Protein AF-A0A183EI92-F1 (afdb_monomer)

Foldseek 3Di:
DPPVVDDPDDDPDDDDDADDDDDPRSLVVLVVVLVVDDPDDDDDFDPDPVRVVRVVVVCVSNPD

pLDDT: mean 77.77, std 9.32, range [53.88, 92.31]

Secondary structure (DSSP, 8-state):
-TTTSS---S-S-----PPSSS-HHHHHHHHHHHHTT-S-------SSHHHHHHHHHHHHHH--

Sequence (64 aa):
MFLKDVDWGSLDYLIIDTPPGTSDEHISTVQFLQVCSLDGAIVVTTPQEVSLLDVRKEVNQFLP

Structure (mmCIF, N/CA/C/O backbone):
data_AF-A0A183EI92-F1
#
_entry.id   AF-A0A183EI92-F1
#
loop_
_atom_site.group_PDB
_atom_site.id
_atom_site.type_symbol
_atom_site.label_atom_id
_atom_site.label_alt_id
_atom_site.label_comp_id
_atom_site.label_asym_id
_atom_site.label_entity_id
_atom_site.label_seq_id
_atom_site.pdbx_PDB_ins_code
_atom_site.Cartn_x
_atom_site.Cartn_y
_atom_site.Cartn_z
_atom_site.occupancy
_atom_site.B_iso_or_equiv
_atom_site.auth_seq_id
_atom_site.auth_comp_id
_atom_site.auth_asym_id
_atom_site.auth_atom_id
_atom_site.pdbx_PDB_model_num
ATOM 1 N N . MET A 1 1 ? 20.177 -1.739 -3.380 1.00 54.06 1 MET A N 1
ATOM 2 C CA . MET A 1 1 ? 18.818 -1.576 -2.820 1.00 54.06 1 MET A CA 1
ATOM 3 C C . MET A 1 1 ? 17.854 -2.397 -3.669 1.00 54.06 1 MET A C 1
ATOM 5 O O . MET A 1 1 ? 17.793 -2.196 -4.874 1.00 54.06 1 MET A O 1
ATOM 9 N N . PHE A 1 2 ? 17.127 -3.325 -3.042 1.00 62.16 2 PHE A N 1
ATOM 10 C CA . PHE A 1 2 ? 16.468 -4.486 -3.664 1.00 62.16 2 PHE A CA 1
ATOM 11 C C . PHE A 1 2 ? 15.593 -4.206 -4.906 1.00 62.16 2 PHE A C 1
ATOM 13 O O . PHE A 1 2 ? 15.635 -4.983 -5.844 1.00 62.16 2 PHE A O 1
ATOM 20 N N . LEU A 1 3 ? 14.850 -3.095 -4.975 1.00 65.56 3 LEU A N 1
ATOM 21 C CA . LEU A 1 3 ? 13.911 -2.843 -6.086 1.00 65.56 3 LEU A CA 1
ATOM 22 C C . LEU A 1 3 ? 14.575 -2.473 -7.427 1.00 65.56 3 LEU A C 1
ATOM 24 O O . LEU A 1 3 ? 14.026 -2.795 -8.477 1.00 65.56 3 LEU A O 1
ATOM 28 N N . LYS A 1 4 ? 15.733 -1.794 -7.401 1.00 68.56 4 LYS A N 1
ATOM 29 C CA . LYS A 1 4 ? 16.470 -1.353 -8.608 1.00 68.56 4 LYS A CA 1
ATOM 30 C C . LYS A 1 4 ? 17.511 -2.356 -9.090 1.00 68.56 4 LYS A C 1
ATOM 32 O O . LYS A 1 4 ? 17.892 -2.316 -10.252 1.00 68.56 4 LYS A O 1
ATOM 37 N N . ASP A 1 5 ? 17.963 -3.229 -8.195 1.00 79.00 5 ASP A N 1
ATOM 38 C CA . ASP A 1 5 ? 19.005 -4.216 -8.490 1.00 79.00 5 ASP A CA 1
ATOM 39 C C . ASP A 1 5 ? 18.419 -5.543 -9.009 1.00 79.00 5 ASP A C 1
ATOM 41 O O . ASP A 1 5 ? 19.157 -6.496 -9.248 1.00 79.00 5 ASP A O 1
ATOM 45 N N . VAL A 1 6 ? 17.093 -5.615 -9.163 1.00 82.00 6 VAL A N 1
ATOM 46 C CA . VAL A 1 6 ? 16.378 -6.773 -9.705 1.00 82.00 6 VAL A CA 1
ATOM 47 C C . VAL A 1 6 ? 16.054 -6.520 -11.174 1.00 82.00 6 VAL A C 1
ATOM 49 O O . VAL A 1 6 ? 15.473 -5.494 -11.526 1.00 82.00 6 VAL A O 1
ATOM 52 N N . ASP 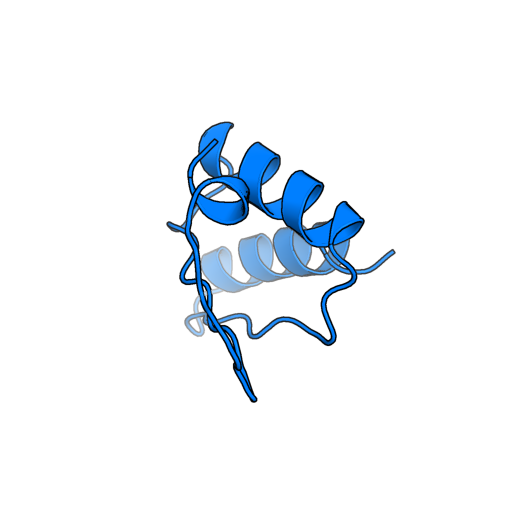A 1 7 ? 16.427 -7.471 -12.030 1.00 84.12 7 ASP A N 1
ATOM 53 C CA . ASP A 1 7 ? 16.024 -7.487 -13.434 1.00 84.12 7 ASP A CA 1
ATOM 54 C C . ASP A 1 7 ? 14.618 -8.080 -13.555 1.00 84.12 7 ASP A C 1
ATOM 56 O O . ASP A 1 7 ? 14.417 -9.294 -13.484 1.00 84.12 7 ASP A O 1
ATOM 60 N N . TRP A 1 8 ? 13.634 -7.196 -13.683 1.00 83.75 8 TRP A N 1
ATOM 61 C CA . TRP A 1 8 ? 12.225 -7.559 -13.793 1.00 83.75 8 TRP A CA 1
ATOM 62 C C . TRP A 1 8 ? 11.801 -7.938 -15.223 1.00 83.75 8 TRP A C 1
ATOM 64 O O . TRP A 1 8 ? 10.723 -8.503 -15.407 1.00 83.75 8 TRP A O 1
ATOM 74 N N . GLY A 1 9 ? 12.618 -7.634 -16.239 1.00 85.88 9 GLY A N 1
ATOM 75 C CA . GLY A 1 9 ? 12.245 -7.794 -17.645 1.00 85.88 9 GLY A CA 1
ATOM 76 C C . GLY A 1 9 ? 11.042 -6.933 -18.061 1.00 85.88 9 GLY A C 1
ATOM 77 O O . GLY A 1 9 ? 10.891 -5.790 -17.631 1.00 85.88 9 GLY A O 1
ATOM 78 N N . SER A 1 10 ? 10.185 -7.468 -18.936 1.00 90.44 10 SER A N 1
ATOM 79 C CA . SER A 1 10 ? 8.929 -6.821 -19.338 1.00 90.44 10 SER A CA 1
ATOM 80 C C . SER A 1 10 ? 7.816 -7.144 -18.340 1.00 90.44 10 SER A C 1
ATOM 82 O O . SER A 1 10 ? 7.407 -8.302 -18.237 1.00 90.44 10 SER A O 1
ATOM 84 N N . LEU A 1 11 ? 7.302 -6.126 -17.651 1.00 84.69 11 LEU A N 1
ATOM 85 C CA . LEU A 1 11 ? 6.169 -6.242 -16.735 1.00 84.69 11 LEU A CA 1
ATOM 86 C C . LEU A 1 11 ? 5.015 -5.354 -17.192 1.00 84.69 11 LEU A C 1
ATOM 88 O O . LEU A 1 11 ? 5.221 -4.179 -17.487 1.00 84.69 11 LEU A O 1
ATOM 92 N N . ASP A 1 12 ? 3.804 -5.906 -17.166 1.00 87.81 12 ASP A N 1
ATOM 93 C CA . ASP A 1 12 ? 2.574 -5.119 -17.299 1.00 87.81 12 ASP A CA 1
ATOM 94 C C . ASP A 1 12 ? 2.213 -4.429 -15.972 1.00 87.81 12 ASP A C 1
ATOM 96 O O . ASP A 1 12 ? 1.697 -3.315 -15.968 1.00 87.81 12 ASP A O 1
ATOM 100 N N . TYR A 1 13 ? 2.507 -5.088 -14.841 1.00 84.94 13 TYR A N 1
ATOM 101 C CA . TYR A 1 13 ? 2.210 -4.605 -13.491 1.00 84.94 13 TYR A CA 1
ATOM 102 C C . TYR A 1 13 ? 3.272 -5.067 -12.487 1.00 84.94 13 TYR A C 1
ATOM 104 O O . TYR A 1 13 ? 3.752 -6.200 -12.555 1.00 84.94 13 TYR A O 1
ATOM 112 N N . LEU A 1 14 ? 3.581 -4.212 -11.510 1.00 84.75 14 LEU A N 1
ATOM 113 C CA . LEU A 1 14 ? 4.430 -4.527 -10.361 1.00 84.75 14 LEU A CA 1
ATOM 114 C C . LEU A 1 14 ? 3.652 -4.235 -9.073 1.00 84.75 14 LEU A C 1
ATOM 116 O O . LEU A 1 14 ? 3.300 -3.089 -8.804 1.00 84.75 14 LEU A O 1
ATOM 120 N N . ILE A 1 15 ? 3.382 -5.275 -8.283 1.00 85.25 15 ILE A N 1
ATOM 121 C CA . ILE A 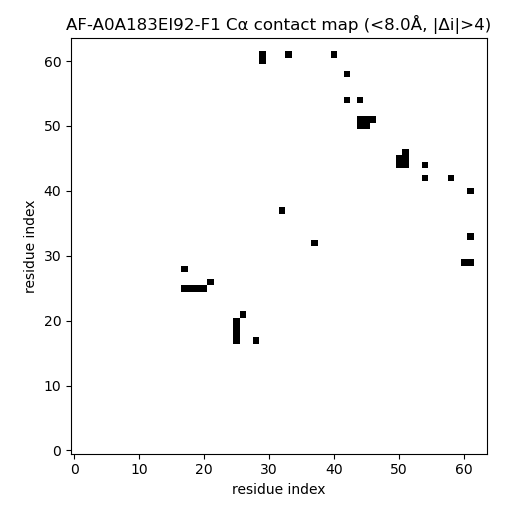1 15 ? 2.713 -5.154 -6.981 1.00 85.25 15 ILE A CA 1
ATOM 122 C C . ILE A 1 15 ? 3.774 -5.239 -5.891 1.00 85.25 15 ILE A C 1
ATOM 124 O O . ILE A 1 15 ? 4.591 -6.159 -5.886 1.00 85.25 15 ILE A O 1
ATOM 128 N N . ILE A 1 16 ? 3.747 -4.282 -4.968 1.00 82.06 16 ILE A N 1
ATOM 129 C CA . ILE A 1 16 ? 4.699 -4.191 -3.864 1.00 82.06 16 ILE A CA 1
ATOM 130 C C . ILE A 1 16 ? 3.910 -4.251 -2.564 1.00 82.06 16 ILE A C 1
ATOM 132 O O . ILE A 1 16 ? 3.099 -3.371 -2.288 1.00 82.06 16 ILE A O 1
ATOM 136 N N . ASP A 1 17 ? 4.146 -5.308 -1.791 1.00 82.94 17 ASP A N 1
ATOM 137 C CA . ASP A 1 17 ? 3.590 -5.470 -0.452 1.00 82.94 17 ASP A CA 1
ATOM 138 C C . ASP A 1 17 ? 4.540 -4.822 0.556 1.00 82.94 17 ASP A C 1
ATOM 140 O O . ASP A 1 17 ? 5.670 -5.280 0.753 1.00 82.94 17 ASP A O 1
ATOM 144 N N . THR A 1 18 ? 4.121 -3.702 1.139 1.00 76.44 18 THR A N 1
ATOM 145 C CA . THR A 1 18 ? 4.901 -3.004 2.163 1.00 76.44 18 THR A CA 1
ATOM 146 C C . THR A 1 18 ? 4.493 -3.510 3.547 1.00 76.44 18 THR A C 1
ATOM 148 O O . THR A 1 18 ? 3.295 -3.573 3.832 1.00 76.44 18 THR A O 1
ATOM 151 N N . PRO A 1 19 ? 5.447 -3.849 4.436 1.00 70.12 19 PRO A N 1
ATOM 152 C CA . PRO A 1 19 ? 5.122 -4.289 5.790 1.00 70.12 19 PRO A CA 1
ATOM 153 C C . PRO A 1 19 ? 4.335 -3.202 6.543 1.00 70.12 19 PRO A C 1
ATOM 155 O O . PRO A 1 19 ? 4.578 -2.017 6.324 1.00 70.12 19 PRO A O 1
ATOM 158 N N . PRO A 1 20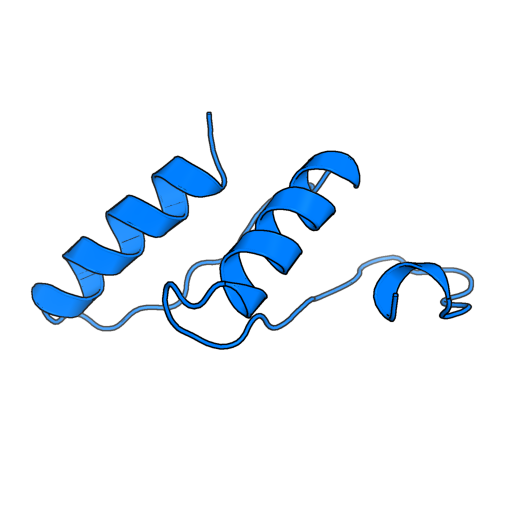 ? 3.411 -3.570 7.448 1.00 68.31 20 PRO A N 1
ATOM 159 C CA . PRO A 1 20 ? 2.570 -2.598 8.138 1.00 68.31 20 PRO A CA 1
ATOM 160 C C . PRO A 1 20 ? 3.366 -1.732 9.128 1.00 68.31 20 PRO A C 1
ATOM 162 O O . PRO A 1 20 ? 4.225 -2.230 9.858 1.00 68.31 20 PRO A O 1
ATOM 165 N N . GLY A 1 21 ? 2.990 -0.455 9.240 1.00 65.19 21 GLY A N 1
ATOM 166 C CA . GLY A 1 21 ? 3.391 0.436 10.335 1.00 65.19 21 GLY A CA 1
ATOM 167 C C . GLY A 1 21 ? 4.456 1.483 9.994 1.00 65.19 21 GLY A C 1
ATOM 168 O O . GLY A 1 21 ? 5.215 1.367 9.047 1.00 65.19 21 GLY A O 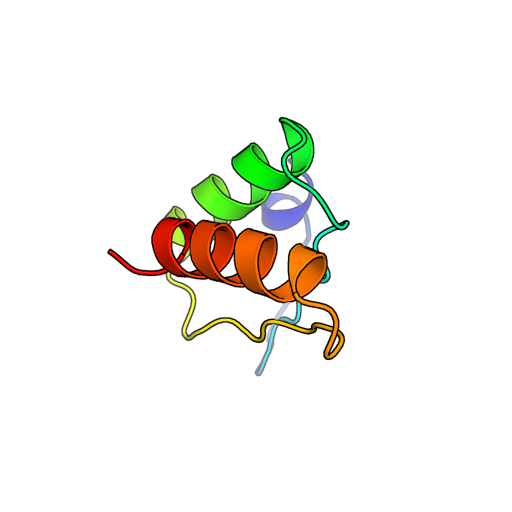1
ATOM 169 N N . THR A 1 22 ? 4.570 2.509 10.835 1.00 61.16 22 THR A N 1
ATOM 170 C CA . THR A 1 22 ? 5.383 3.720 10.597 1.00 61.16 22 THR A CA 1
ATOM 171 C C . THR A 1 22 ? 6.884 3.548 10.871 1.00 61.16 22 THR A C 1
ATOM 173 O O . THR A 1 22 ? 7.541 4.488 11.319 1.00 61.16 22 THR A O 1
ATOM 176 N N . SER A 1 23 ? 7.425 2.338 10.723 1.00 64.50 23 SER A N 1
ATOM 177 C CA . SER A 1 23 ? 8.857 2.099 10.938 1.00 64.50 23 SER A CA 1
ATOM 178 C C . SER A 1 23 ? 9.692 2.781 9.846 1.00 64.50 23 SER A C 1
ATOM 180 O O . SER A 1 23 ? 9.211 2.992 8.730 1.00 64.50 23 SER A O 1
ATOM 182 N N . ASP A 1 24 ? 10.952 3.114 10.146 1.00 64.31 24 ASP A N 1
ATOM 183 C CA . ASP A 1 24 ? 11.850 3.793 9.195 1.00 64.31 24 ASP A CA 1
ATOM 184 C C . ASP A 1 24 ? 12.014 3.015 7.873 1.00 64.31 24 ASP A C 1
ATOM 186 O O . ASP A 1 24 ? 12.202 3.610 6.807 1.00 64.31 24 ASP A O 1
ATOM 190 N N . GLU A 1 25 ? 11.887 1.685 7.919 1.00 67.25 25 GLU A N 1
ATOM 191 C CA . GLU A 1 25 ? 11.920 0.805 6.745 1.00 67.25 25 GLU A CA 1
ATOM 192 C C . GLU A 1 25 ? 10.718 1.033 5.814 1.00 67.25 25 GLU A C 1
ATOM 194 O O . GLU A 1 25 ? 10.877 1.117 4.589 1.00 67.25 25 GLU A O 1
ATOM 199 N N . HIS A 1 26 ? 9.519 1.196 6.386 1.00 67.81 26 HIS A N 1
ATOM 200 C CA . HIS A 1 26 ? 8.311 1.484 5.618 1.00 67.81 26 HIS A CA 1
ATOM 201 C C . HIS A 1 26 ? 8.410 2.871 4.975 1.00 67.81 26 HIS A C 1
ATOM 203 O O . HIS A 1 26 ? 8.204 2.991 3.767 1.00 67.81 26 HIS A O 1
ATOM 209 N N . ILE A 1 27 ? 8.808 3.897 5.735 1.00 71.50 27 ILE A N 1
ATOM 210 C CA . ILE A 1 27 ? 8.928 5.279 5.238 1.00 71.50 27 ILE A CA 1
ATOM 211 C C . ILE A 1 27 ? 9.933 5.356 4.082 1.00 71.50 27 ILE A C 1
ATOM 213 O O . ILE A 1 27 ? 9.644 5.958 3.047 1.00 71.50 27 ILE A O 1
ATOM 217 N N . SER A 1 28 ? 11.088 4.700 4.223 1.00 74.94 28 SER A N 1
ATOM 218 C CA . SER A 1 28 ? 12.125 4.670 3.183 1.00 74.94 28 SER A CA 1
ATOM 219 C C . SER A 1 28 ? 11.626 4.016 1.890 1.00 74.94 28 SER A C 1
ATOM 221 O O . SER A 1 28 ? 11.969 4.461 0.793 1.00 74.94 28 SER A O 1
ATOM 223 N N . THR A 1 29 ? 10.786 2.982 2.006 1.00 75.19 29 THR A N 1
ATOM 224 C CA . THR A 1 29 ? 10.173 2.308 0.854 1.00 75.19 29 THR A CA 1
ATOM 225 C C . THR A 1 29 ? 9.154 3.216 0.167 1.00 75.19 29 THR A C 1
ATOM 227 O O . THR A 1 29 ? 9.221 3.381 -1.048 1.00 75.19 29 THR A O 1
ATOM 230 N N . VAL A 1 30 ? 8.270 3.876 0.922 1.00 74.75 30 VAL A N 1
ATOM 231 C CA . VAL A 1 30 ? 7.270 4.812 0.370 1.00 74.75 30 VAL A CA 1
ATOM 232 C C . VAL A 1 30 ? 7.929 5.985 -0.345 1.00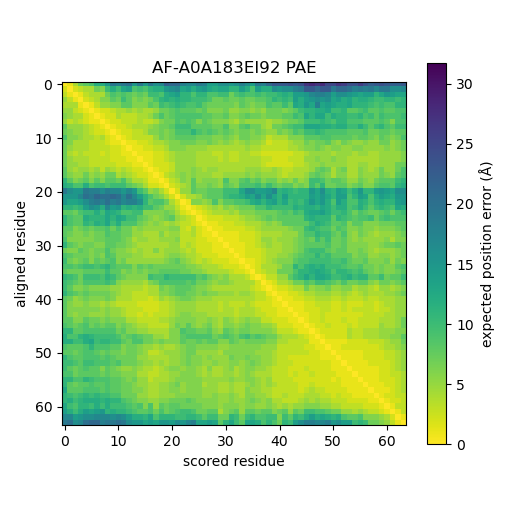 74.75 30 VAL A C 1
ATOM 234 O O . VAL A 1 30 ? 7.598 6.265 -1.495 1.00 74.75 30 VAL A O 1
ATOM 237 N N . GLN A 1 31 ? 8.911 6.631 0.290 1.00 75.94 31 GLN A N 1
ATOM 238 C CA . GLN A 1 31 ? 9.650 7.747 -0.309 1.00 75.94 31 GLN A CA 1
ATOM 239 C C . GLN A 1 31 ? 10.358 7.337 -1.601 1.00 75.94 31 GLN A C 1
ATOM 241 O O . GLN A 1 31 ? 10.390 8.091 -2.571 1.00 75.94 31 GLN A O 1
ATOM 246 N N . PHE A 1 32 ? 10.910 6.126 -1.644 1.00 76.62 32 PHE A N 1
ATOM 247 C CA . PHE A 1 32 ? 11.527 5.609 -2.856 1.00 76.62 32 PHE A CA 1
ATOM 248 C C . PHE A 1 32 ? 10.497 5.371 -3.968 1.00 76.62 32 PHE A C 1
ATOM 250 O O . PHE A 1 32 ? 10.740 5.738 -5.118 1.00 76.62 32 PHE A O 1
ATOM 257 N N . LEU A 1 33 ? 9.335 4.806 -3.630 1.00 76.25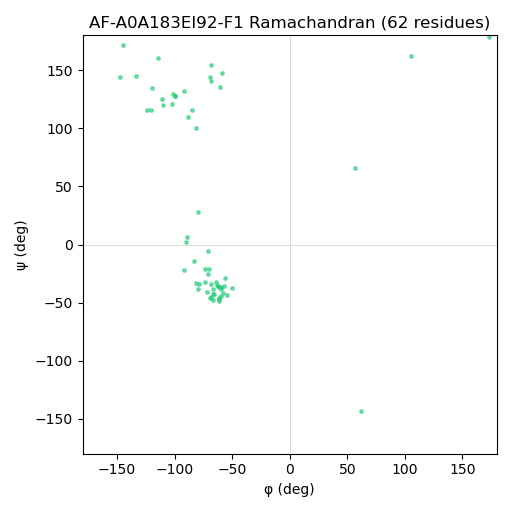 33 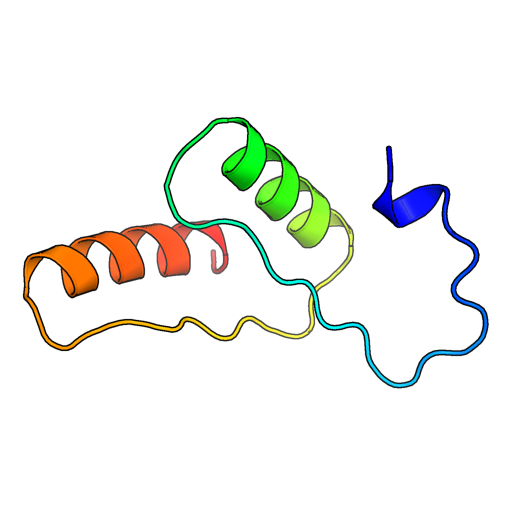LEU A N 1
ATOM 258 C CA . LEU A 1 33 ? 8.255 4.572 -4.586 1.00 76.25 33 LEU A CA 1
ATOM 259 C C . LEU A 1 33 ? 7.675 5.872 -5.156 1.00 76.25 33 LEU A C 1
ATOM 261 O O . LEU A 1 33 ? 7.324 5.909 -6.334 1.00 76.25 33 LEU A O 1
ATOM 265 N N . GLN A 1 34 ? 7.656 6.958 -4.377 1.00 73.81 34 GLN A N 1
ATOM 266 C CA . GLN A 1 34 ? 7.291 8.289 -4.875 1.00 73.81 34 GLN A CA 1
ATOM 267 C C . GLN A 1 34 ? 8.215 8.763 -6.008 1.00 73.81 34 GLN A C 1
ATOM 269 O O . GLN A 1 34 ? 7.751 9.367 -6.973 1.00 73.81 34 GLN A O 1
ATOM 274 N N . VAL A 1 35 ? 9.514 8.450 -5.939 1.00 73.25 35 VAL A N 1
ATOM 275 C CA . VAL A 1 35 ? 10.489 8.788 -6.994 1.00 73.25 35 VAL A CA 1
ATOM 276 C C . VAL A 1 35 ? 10.319 7.905 -8.238 1.00 73.25 35 VAL A C 1
ATOM 278 O O . VAL A 1 35 ? 10.737 8.288 -9.329 1.00 73.25 35 VAL A O 1
ATOM 281 N N . CYS A 1 36 ? 9.698 6.734 -8.096 1.00 72.25 36 CYS A N 1
ATOM 282 C CA . CYS A 1 36 ? 9.485 5.765 -9.172 1.00 72.25 36 CYS A CA 1
ATOM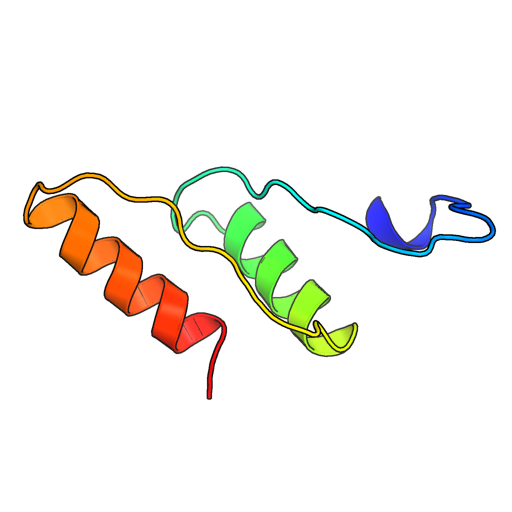 283 C C . CYS A 1 36 ? 8.180 5.965 -9.964 1.00 72.25 36 CYS A C 1
ATOM 285 O O . CYS A 1 36 ? 7.897 5.139 -10.824 1.00 72.25 36 CYS A O 1
ATOM 287 N N . SER A 1 37 ? 7.420 7.043 -9.719 1.00 70.56 37 SER A N 1
ATOM 288 C CA . SER A 1 37 ? 6.156 7.349 -10.416 1.00 70.56 37 SER A CA 1
ATOM 289 C C . SER A 1 37 ? 5.116 6.222 -10.319 1.00 70.56 37 SER A C 1
ATOM 291 O O . SER A 1 37 ? 4.757 5.607 -11.316 1.00 70.56 37 SER A O 1
ATOM 293 N N . LEU A 1 38 ? 4.621 5.961 -9.106 1.00 76.06 38 LEU A N 1
ATOM 294 C CA . LEU A 1 38 ? 3.484 5.061 -8.874 1.00 76.06 38 LEU A CA 1
ATOM 295 C C . LEU A 1 38 ? 2.206 5.548 -9.582 1.00 76.06 38 LEU A C 1
ATOM 297 O O . LEU A 1 38 ? 1.823 6.708 -9.434 1.00 76.06 38 LEU A O 1
ATOM 301 N N . ASP A 1 39 ? 1.489 4.632 -10.238 1.00 83.56 39 ASP A N 1
ATOM 302 C CA . ASP A 1 39 ? 0.144 4.893 -10.777 1.00 83.56 39 ASP A CA 1
ATOM 303 C C . ASP A 1 39 ? -0.921 5.026 -9.674 1.00 83.56 39 ASP A C 1
ATOM 305 O O . ASP A 1 39 ? -1.953 5.674 -9.857 1.00 83.56 39 ASP A O 1
ATOM 309 N N . GLY A 1 40 ? -0.689 4.406 -8.514 1.00 80.62 40 GLY A N 1
ATOM 310 C CA . GLY A 1 40 ? -1.602 4.457 -7.378 1.00 80.62 40 GLY A CA 1
ATOM 311 C C . GLY A 1 40 ? -1.198 3.536 -6.230 1.00 80.62 40 GLY A C 1
ATOM 312 O O . GLY A 1 40 ? -0.209 2.809 -6.311 1.00 80.62 40 GLY A O 1
ATOM 313 N N . ALA A 1 41 ? -1.989 3.569 -5.156 1.00 82.56 41 ALA A N 1
ATOM 314 C CA . ALA A 1 41 ? -1.808 2.741 -3.968 1.00 82.56 41 ALA A CA 1
ATOM 315 C C . ALA A 1 41 ? -3.140 2.112 -3.533 1.00 82.56 41 ALA A C 1
ATOM 317 O O . ALA A 1 41 ? -4.201 2.731 -3.643 1.00 82.56 41 ALA A O 1
ATOM 318 N N . ILE A 1 42 ? -3.078 0.884 -3.014 1.00 86.50 42 ILE A N 1
ATOM 319 C CA . ILE A 1 42 ? -4.214 0.195 -2.395 1.00 86.50 42 ILE A CA 1
ATOM 320 C C . ILE A 1 42 ? -3.942 0.119 -0.896 1.00 86.50 42 ILE A C 1
ATOM 322 O O . ILE A 1 42 ? -2.963 -0.490 -0.477 1.00 86.50 42 ILE A O 1
ATOM 326 N N . VAL A 1 43 ? -4.822 0.715 -0.090 1.00 85.12 43 VAL A N 1
ATOM 327 C CA . VAL A 1 43 ? -4.715 0.677 1.373 1.00 85.12 43 VAL A CA 1
ATOM 328 C C . VAL A 1 43 ? -5.697 -0.346 1.932 1.00 85.12 43 VAL A C 1
ATOM 330 O O . VAL A 1 43 ? -6.908 -0.232 1.738 1.00 85.12 43 VAL A O 1
ATOM 333 N N . VAL A 1 44 ? -5.175 -1.342 2.647 1.00 87.00 44 VAL A N 1
ATOM 334 C CA . VAL A 1 44 ? -5.972 -2.383 3.307 1.00 87.00 44 VAL A CA 1
ATOM 335 C C . VAL A 1 44 ? -6.113 -2.035 4.784 1.00 87.00 44 VAL A C 1
ATOM 337 O O . VAL A 1 44 ? -5.127 -1.772 5.465 1.00 87.00 44 VAL A O 1
ATOM 340 N N . THR A 1 45 ? -7.345 -2.023 5.294 1.00 87.94 45 THR A N 1
ATOM 341 C CA . THR A 1 45 ? -7.618 -1.690 6.695 1.00 87.94 45 THR A CA 1
ATOM 342 C C . THR A 1 45 ? -8.768 -2.502 7.262 1.00 87.94 45 THR A C 1
ATOM 344 O O . THR A 1 45 ? -9.477 -3.211 6.547 1.00 87.94 45 THR A O 1
ATOM 347 N N . THR A 1 46 ? -8.959 -2.379 8.567 1.00 91.50 46 THR A N 1
ATOM 348 C CA . THR A 1 46 ? -10.052 -2.988 9.314 1.00 91.50 46 THR A CA 1
ATOM 349 C C . THR A 1 46 ? -10.979 -1.898 9.885 1.00 91.50 46 THR A C 1
ATOM 351 O O . THR A 1 46 ? -10.572 -0.742 9.986 1.00 91.50 46 THR A O 1
ATOM 354 N N . PRO A 1 47 ? -12.239 -2.208 10.259 1.00 91.12 47 PRO A N 1
ATOM 355 C CA . PRO A 1 47 ? -13.235 -1.183 10.607 1.00 91.12 47 PRO A CA 1
ATOM 356 C C . PRO A 1 47 ? -12.995 -0.450 11.937 1.00 91.12 47 PRO A C 1
ATOM 358 O O . PRO A 1 47 ? -13.765 0.441 12.291 1.00 91.12 47 PRO A O 1
ATOM 361 N N . GLN A 1 48 ? -11.994 -0.856 12.720 1.00 92.31 48 GLN A N 1
ATOM 362 C CA . GLN A 1 48 ? -11.701 -0.271 14.023 1.00 92.31 48 GLN A CA 1
ATOM 363 C C . GLN A 1 48 ? -11.179 1.158 13.871 1.00 92.31 48 GLN A C 1
ATOM 365 O O . GLN A 1 48 ? -10.359 1.458 13.007 1.00 92.31 48 GLN A O 1
ATOM 370 N N . GLU A 1 49 ? -11.605 2.032 14.778 1.00 89.38 49 GLU A N 1
ATOM 371 C CA . GLU A 1 49 ? -11.265 3.457 14.752 1.00 89.38 49 GLU A CA 1
ATOM 372 C C . GLU A 1 49 ? -9.750 3.711 14.776 1.00 89.38 49 GLU A C 1
ATOM 374 O O . GLU A 1 49 ? -9.260 4.593 14.076 1.00 89.38 49 GLU A O 1
ATOM 379 N N . VAL A 1 50 ? -8.995 2.876 15.498 1.00 87.19 50 VAL A N 1
ATOM 380 C CA . VAL A 1 50 ? -7.525 2.935 15.532 1.00 87.19 50 VAL A CA 1
ATOM 381 C C . VAL A 1 50 ? -6.928 2.688 14.140 1.00 87.19 50 VAL A C 1
ATOM 383 O O . VAL A 1 50 ? -6.117 3.485 13.679 1.00 87.19 50 VAL A O 1
ATOM 386 N N . SER A 1 51 ? -7.397 1.662 13.425 1.00 86.50 51 SER A N 1
ATOM 387 C CA . SER A 1 51 ? -6.937 1.348 12.066 1.00 86.50 51 SER A CA 1
ATOM 388 C C . SER A 1 51 ? -7.266 2.462 11.067 1.00 86.50 51 SER A C 1
ATOM 390 O O . SER A 1 51 ? -6.487 2.737 10.157 1.00 86.50 51 SER A O 1
ATOM 392 N N . LEU A 1 52 ? -8.405 3.143 11.239 1.00 87.12 52 LEU A N 1
ATOM 393 C CA . LEU A 1 52 ? -8.798 4.267 10.384 1.00 87.12 52 LEU A CA 1
ATOM 394 C C . LEU A 1 52 ? -7.895 5.494 10.574 1.00 87.12 52 LEU A C 1
ATOM 396 O O . LEU A 1 52 ? -7.656 6.232 9.616 1.00 87.12 52 LEU A O 1
ATOM 400 N N . LEU A 1 53 ? -7.398 5.730 11.792 1.00 86.19 53 LEU A N 1
ATOM 401 C CA . LEU A 1 53 ? -6.459 6.821 12.063 1.00 86.19 53 LEU A CA 1
ATOM 402 C C . LEU A 1 53 ? -5.114 6.592 11.372 1.00 86.19 53 LEU A C 1
ATOM 404 O O . LEU A 1 53 ? -4.539 7.547 10.851 1.00 86.19 53 LEU A O 1
ATOM 408 N N . ASP A 1 54 ? -4.640 5.349 11.331 1.00 82.94 54 ASP A N 1
ATOM 409 C CA . ASP A 1 54 ? -3.379 5.017 10.669 1.00 82.94 54 ASP A CA 1
ATOM 410 C C . ASP A 1 54 ? -3.505 5.101 9.143 1.00 82.94 54 ASP A C 1
ATOM 412 O O . ASP A 1 54 ? -2.678 5.746 8.504 1.00 82.94 54 ASP A O 1
ATOM 416 N N . VAL A 1 55 ? -4.616 4.629 8.565 1.00 85.00 55 VAL A N 1
ATOM 417 C CA . VAL A 1 55 ? -4.916 4.803 7.127 1.00 85.00 55 VAL A CA 1
ATOM 418 C C . VAL A 1 55 ? -4.868 6.263 6.697 1.00 85.00 55 VAL A C 1
ATOM 420 O O . VAL A 1 55 ? -4.320 6.579 5.646 1.00 85.00 55 VAL A O 1
ATOM 423 N N . ARG A 1 56 ? -5.431 7.176 7.495 1.00 84.12 56 ARG A N 1
ATOM 424 C CA . ARG A 1 56 ? -5.422 8.608 7.158 1.00 84.12 56 ARG A CA 1
ATOM 425 C C . ARG A 1 56 ? -4.007 9.177 7.087 1.00 84.12 56 ARG A C 1
ATOM 427 O O . ARG A 1 56 ? -3.759 10.044 6.256 1.00 84.12 56 ARG A O 1
ATOM 434 N N . LYS A 1 57 ? -3.094 8.714 7.946 1.00 81.00 57 LYS A N 1
ATOM 435 C CA . LYS A 1 57 ? -1.686 9.138 7.903 1.00 81.00 57 LYS A CA 1
ATOM 436 C C . LYS A 1 57 ? -0.997 8.609 6.649 1.00 81.00 57 LYS A C 1
ATOM 438 O O . LYS A 1 57 ? -0.334 9.388 5.976 1.00 81.00 57 LYS A O 1
ATOM 443 N N . GLU A 1 58 ? -1.206 7.333 6.326 1.00 78.81 58 GLU A N 1
ATOM 444 C CA . GLU A 1 58 ? -0.625 6.688 5.142 1.00 78.81 58 GLU A CA 1
ATOM 445 C C . GLU A 1 58 ? -1.104 7.354 3.846 1.00 78.81 58 GLU A C 1
ATOM 447 O O . GLU A 1 58 ? -0.300 7.727 2.996 1.00 78.81 58 GLU A O 1
ATOM 452 N N . VAL A 1 59 ? -2.408 7.617 3.716 1.00 80.31 59 VAL A N 1
ATOM 453 C CA . VAL A 1 59 ? -2.961 8.309 2.539 1.00 80.31 59 VAL A CA 1
ATOM 454 C C . VAL A 1 59 ? -2.317 9.686 2.344 1.00 80.31 59 VAL A C 1
ATOM 456 O O . VAL A 1 59 ? -1.953 10.020 1.221 1.00 80.31 59 VAL A O 1
ATOM 459 N N . ASN A 1 60 ? -2.105 10.447 3.422 1.00 79.81 60 ASN A N 1
ATOM 460 C CA . ASN A 1 60 ? -1.432 11.750 3.362 1.00 79.81 60 ASN A CA 1
ATOM 461 C C . ASN A 1 60 ? 0.076 11.651 3.062 1.00 79.81 60 ASN A C 1
ATOM 463 O O . ASN A 1 60 ? 0.681 12.640 2.663 1.00 79.81 60 ASN A O 1
ATOM 467 N N . GLN A 1 61 ? 0.714 10.502 3.308 1.00 73.25 61 GLN A N 1
ATOM 468 C CA . GLN A 1 61 ? 2.114 10.288 2.931 1.00 73.25 61 GLN A CA 1
ATOM 469 C C . GLN A 1 61 ? 2.255 9.952 1.449 1.00 73.25 61 GLN A C 1
ATOM 471 O O . GLN A 1 61 ? 3.204 10.408 0.817 1.00 73.25 61 GLN A O 1
ATOM 476 N N . PHE A 1 62 ? 1.331 9.166 0.893 1.00 67.44 62 PHE A N 1
ATOM 477 C CA . PHE A 1 62 ? 1.371 8.755 -0.511 1.00 67.44 62 PHE A CA 1
ATOM 478 C C . PHE A 1 62 ? 0.813 9.806 -1.474 1.00 67.44 62 PHE A C 1
ATOM 480 O O . PHE A 1 62 ? 1.297 9.901 -2.602 1.00 67.44 62 PHE A O 1
ATOM 487 N N . LEU A 1 63 ? -0.189 10.579 -1.050 1.00 62.06 63 LEU A N 1
ATOM 488 C CA . LEU A 1 63 ? -0.849 11.593 -1.869 1.00 62.06 63 LEU A CA 1
ATOM 489 C C . LEU A 1 63 ? -0.508 12.996 -1.331 1.00 62.06 63 LEU A C 1
ATOM 491 O O . LEU A 1 63 ? -0.715 13.229 -0.140 1.00 62.06 63 LEU A O 1
ATOM 495 N N . PRO A 1 64 ? 0.027 13.910 -2.164 1.00 53.88 64 PRO A N 1
ATOM 496 C CA . PRO A 1 64 ? 0.279 15.297 -1.771 1.00 53.88 64 PRO A CA 1
ATOM 497 C C . PRO A 1 64 ? -1.004 16.095 -1.501 1.00 53.88 64 PRO A C 1
ATOM 499 O O . PRO A 1 64 ? -2.055 15.778 -2.108 1.00 53.88 64 PRO A O 1
#

Mean predicted aligned error: 6.55 Å

InterPr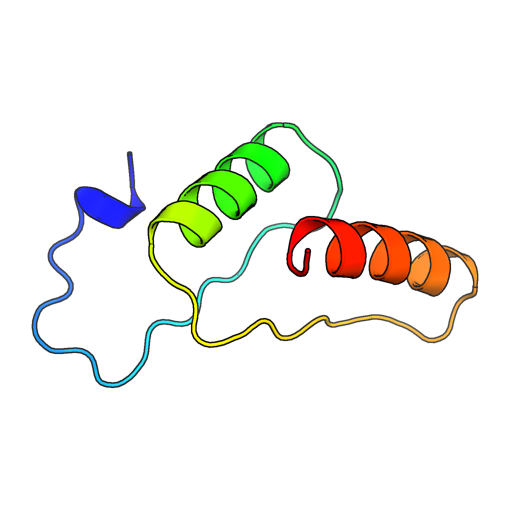o domains:
  IPR000808 Iron-sulfur cluster carrier protein-like, conserved site [PS01215] (8-24)
  IPR019591 Mrp/NBP35 ATP-binding protein [PTHR23264] (2-60)
  IPR027417 P-loop containing nucleoside triphosphate hydrolase [G3DSA:3.40.50.300] (1-63)
  IPR027417 P-loop containing nucleoside triphosphate hydrolase [SSF52540] (2-62)
  IPR033756 Flagellum site-determining protein YlxH/ Fe-S cluster assembling factor NBP35 [PF10609] (2-61)

Radius of gyration: 13.29 Å; Cα contacts (8 Å, |Δi|>4): 19; chains: 1; bounding box: 32×23×35 Å

Organism: NCBI:txid637853

Solvent-accessible surface area (backbone atoms only — not comparable to full-atom values): 4486 Å² total; per-residue (Å²): 110,76,82,78,73,50,89,75,79,89,68,97,75,86,88,80,88,74,71,88,64,92,45,72,70,40,52,55,49,52,60,51,43,64,75,66,67,66,94,73,86,86,88,86,81,59,95,49,70,70,47,50,57,52,50,56,53,51,51,58,71,77,43,134